Protein AF-A0A151EWX7-F1 (afdb_monomer)

Secondary structure (DSSP, 8-state):
--HHHHHHHHHHHHHHHHTSS--BGGGSTTS-S-HHHHTTSTTS-HHHHHHHHHHHHHTTSEEEEEEEEEEEEEEEETTEEEEEEEEEEEEEEEEE-HHHHHHHHHHHHHHHT-EEEEEETTEEEEEEHHHHHHHHHHHHT--HHHHHHHHHHHHHHH-S-EEHHHHHHHHHHH-

Foldseek 3Di:
DDPVLLLQLLLQVVCCVVVVDFDWPCCQPPNNPDPLRVLLCVVPDPVRVVVSVVVCVVVQQKDKDKDWDFDWDWDQDPNDTDTDGDDTDIIITMDGDPNNVVSNVVSVVVQQQDWAWADPDPDIDTDGNVVLLVCLCVVLVDDSVLSVVQSVSCCSNPVDHYYSVVSSVVSNVVD

pLDDT: mean 77.73, std 12.82, range [38.5, 95.31]

Solvent-accessible surface area (backbone atoms only — not comparable to full-atom values): 9803 Å² total; per-residue (Å²): 135,55,73,66,59,53,50,50,49,48,50,54,50,55,43,29,62,76,63,77,42,68,38,42,52,58,60,40,48,65,59,26,87,50,74,78,54,20,65,79,30,64,87,53,55,70,69,58,51,52,54,50,51,53,47,38,36,74,74,47,29,32,46,76,46,79,43,82,39,78,38,69,49,74,48,74,58,94,89,40,83,44,82,44,83,45,74,70,42,75,48,41,30,38,42,69,32,71,64,25,46,56,52,36,51,52,51,51,53,50,56,42,67,32,73,39,53,30,26,67,81,94,45,78,45,75,42,42,38,50,58,55,31,49,49,32,22,69,78,56,75,41,57,65,69,56,33,43,52,53,54,53,51,47,47,73,74,60,78,53,69,42,46,54,61,64,51,34,55,51,57,60,71,76,105

Sequence (175 aa):
MDKISERMLITIYGLGIKEEKRPSVDRIPPHCSSSGLKAIFSDIPKTTFYRKLNKLEKDKYILIKKKKRLSRYYEIINGQKIVIPSKYSQSREVKLTEKGKEIVSGLLISEFLTNIDVYFGKKRKRILFIDAVEYIRTHYQVEIHTALFHLWHHIWKRNLPIDLRDLGERITKER

Radius of gyration: 20.59 Å; Cα contacts (8 Å, |Δi|>4): 232; chains: 1; bounding box: 38×46×67 Å

Mean predicted aligned error: 11.95 Å

Nearest PDB structures (foldseek):
  1f38-assembly1_A  TM=4.756E-01  e=8.468E-01  Methanothermobacter thermautotrophicus
  6yc6-assembly1_C  TM=2.917E-01  e=3.657E-01  Corynebacterium glutamicum
  2yxd-assembly1_A  TM=4.343E-01  e=3.069E+00  Methanocaldococcus jannaschii DSM 2661
  4co0-assembly1_A  TM=2.657E-01  e=5.412E-01  Azospirillum brasilense
  3i4h-assembly1_X  TM=2.277E-01  e=1.753E+00  Pyrococcus furiosus

Structure (mmCIF, N/CA/C/O backbone):
data_AF-A0A151EWX7-F1
#
_entry.id   AF-A0A151EWX7-F1
#
loop_
_atom_site.group_PDB
_atom_site.id
_atom_site.type_symbol
_atom_site.label_atom_id
_atom_site.label_alt_id
_atom_site.label_comp_id
_atom_site.label_asym_id
_atom_site.label_entity_id
_atom_site.label_seq_id
_atom_site.pdbx_PDB_ins_code
_atom_site.Cartn_x
_atom_site.Cartn_y
_atom_site.Cartn_z
_atom_site.occupancy
_atom_site.B_iso_or_equiv
_atom_site.auth_seq_id
_atom_site.auth_comp_id
_atom_site.auth_asym_id
_atom_site.auth_atom_id
_atom_site.pdbx_PDB_model_num
ATOM 1 N N . MET A 1 1 ? -13.669 -9.179 -0.787 1.00 81.38 1 MET A N 1
ATOM 2 C CA . MET A 1 1 ? -13.434 -7.994 0.073 1.00 81.38 1 MET A CA 1
ATOM 3 C C . MET A 1 1 ? -13.552 -6.756 -0.808 1.00 81.38 1 MET A C 1
ATOM 5 O O . MET A 1 1 ? -13.360 -6.900 -2.004 1.00 81.38 1 MET A O 1
ATOM 9 N N . ASP A 1 2 ? -13.956 -5.586 -0.303 1.00 85.50 2 ASP A N 1
ATOM 10 C CA . ASP A 1 2 ? -14.017 -4.389 -1.162 1.00 85.50 2 ASP A CA 1
ATOM 11 C C . ASP A 1 2 ? -12.647 -3.711 -1.309 1.00 85.50 2 ASP A C 1
ATOM 13 O O . ASP A 1 2 ? -11.813 -3.794 -0.407 1.00 85.50 2 ASP A O 1
ATOM 17 N N . LYS A 1 3 ? -12.435 -2.999 -2.425 1.00 81.50 3 LYS A N 1
ATOM 18 C CA . LYS A 1 3 ? -11.145 -2.379 -2.777 1.00 81.50 3 LYS A CA 1
ATOM 19 C C . LYS A 1 3 ? -10.603 -1.413 -1.725 1.00 81.50 3 LYS A C 1
ATOM 21 O O . LYS A 1 3 ? -9.392 -1.332 -1.542 1.00 81.50 3 LYS A O 1
ATOM 26 N N . ILE A 1 4 ? -11.471 -0.712 -0.995 1.00 81.75 4 ILE A N 1
ATOM 27 C CA . ILE A 1 4 ? -11.034 0.178 0.088 1.00 81.75 4 ILE A CA 1
ATOM 28 C C . ILE A 1 4 ? -10.446 -0.648 1.233 1.00 81.75 4 ILE A C 1
ATOM 30 O O . ILE A 1 4 ? -9.357 -0.346 1.711 1.00 81.75 4 ILE A O 1
ATOM 34 N N . SER A 1 5 ? -11.124 -1.719 1.646 1.00 85.50 5 SER A N 1
ATOM 35 C CA . SER A 1 5 ? -10.621 -2.633 2.675 1.00 85.50 5 SER A CA 1
ATOM 36 C C . SER A 1 5 ? -9.299 -3.307 2.286 1.00 85.50 5 SER A C 1
ATOM 38 O O . SER A 1 5 ? -8.408 -3.388 3.129 1.00 85.50 5 SER A O 1
ATOM 40 N N . GLU A 1 6 ? -9.135 -3.721 1.026 1.00 85.62 6 GLU A N 1
ATOM 41 C CA . GLU A 1 6 ? -7.862 -4.256 0.506 1.00 85.62 6 GLU A CA 1
ATOM 42 C C . GLU A 1 6 ? -6.729 -3.236 0.667 1.00 85.62 6 GLU A C 1
ATOM 44 O O . GLU A 1 6 ? -5.693 -3.531 1.269 1.00 85.62 6 GLU A O 1
ATOM 49 N N . ARG A 1 7 ? -6.968 -1.993 0.230 1.00 77.81 7 ARG A N 1
ATOM 50 C CA . ARG A 1 7 ? -6.011 -0.889 0.383 1.00 77.81 7 ARG A CA 1
ATOM 51 C C . ARG A 1 7 ? -5.675 -0.616 1.845 1.00 77.81 7 ARG A C 1
ATOM 53 O O . ARG A 1 7 ? -4.514 -0.359 2.164 1.00 77.81 7 ARG A O 1
ATO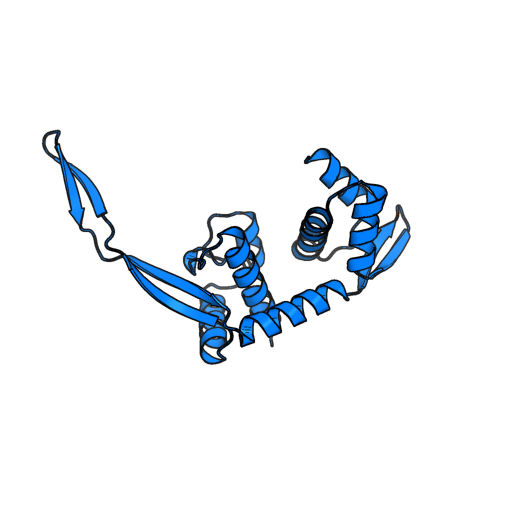M 60 N N . MET A 1 8 ? -6.662 -0.667 2.744 1.00 83.12 8 MET A N 1
ATOM 61 C CA . MET A 1 8 ? -6.437 -0.457 4.180 1.00 83.12 8 MET A CA 1
ATOM 62 C C . MET A 1 8 ? -5.491 -1.514 4.746 1.00 83.12 8 MET A C 1
ATOM 64 O O . MET A 1 8 ? -4.565 -1.164 5.473 1.00 83.12 8 MET A O 1
ATOM 68 N N . LEU A 1 9 ? -5.680 -2.787 4.390 1.00 85.19 9 LEU A N 1
ATOM 69 C CA . LEU A 1 9 ? -4.824 -3.874 4.864 1.00 85.19 9 LEU A CA 1
ATOM 70 C C . LEU A 1 9 ? -3.385 -3.749 4.342 1.00 85.19 9 LEU A C 1
ATOM 72 O O . LEU A 1 9 ? -2.451 -3.842 5.139 1.00 85.19 9 LEU A O 1
ATOM 76 N N . ILE A 1 10 ? -3.205 -3.450 3.050 1.00 80.88 10 ILE A N 1
ATOM 77 C CA . ILE A 1 10 ? -1.880 -3.197 2.452 1.00 80.88 10 ILE A CA 1
ATOM 78 C C . ILE A 1 10 ? -1.197 -1.999 3.129 1.00 80.88 10 ILE A C 1
ATOM 80 O O . ILE A 1 10 ? -0.013 -2.054 3.456 1.00 80.88 10 ILE A O 1
ATOM 84 N N . THR A 1 11 ? -1.943 -0.929 3.412 1.00 77.50 11 THR A N 1
ATOM 85 C CA . THR A 1 11 ? -1.397 0.262 4.083 1.00 77.50 11 THR A CA 1
ATOM 86 C C . THR A 1 11 ? -0.950 -0.049 5.511 1.00 77.50 11 THR A C 1
ATOM 88 O O . THR A 1 11 ? 0.136 0.355 5.920 1.00 77.50 11 THR A O 1
ATOM 91 N N . ILE A 1 12 ? -1.753 -0.798 6.274 1.00 78.94 12 ILE A N 1
ATOM 92 C CA . ILE A 1 12 ? -1.394 -1.226 7.634 1.00 78.94 12 ILE A CA 1
ATOM 93 C C . ILE A 1 12 ? -0.137 -2.104 7.609 1.00 78.94 12 ILE A C 1
ATOM 95 O O . ILE A 1 12 ? 0.731 -1.936 8.466 1.00 78.94 12 ILE A O 1
ATOM 99 N N . TYR A 1 13 ? -0.020 -3.002 6.627 1.00 82.69 13 TYR A N 1
ATOM 100 C CA . TYR A 1 13 ? 1.171 -3.826 6.424 1.00 82.69 13 TYR A CA 1
ATOM 101 C C . TYR A 1 13 ? 2.417 -2.976 6.158 1.00 82.69 13 TYR A C 1
ATOM 103 O O . TYR A 1 13 ? 3.399 -3.081 6.892 1.00 82.69 13 TYR A O 1
ATOM 111 N N . GLY A 1 14 ? 2.355 -2.082 5.164 1.00 73.25 14 GLY A N 1
ATOM 112 C CA . GLY A 1 14 ? 3.480 -1.221 4.791 1.00 73.25 14 GLY A CA 1
ATOM 113 C C . GLY A 1 14 ? 3.940 -0.312 5.934 1.00 73.25 14 GLY A C 1
ATOM 114 O O . GLY A 1 14 ? 5.141 -0.142 6.144 1.00 73.25 14 GLY A O 1
ATOM 115 N N . LEU A 1 15 ? 3.003 0.219 6.729 1.00 71.88 15 LEU A N 1
ATOM 116 C CA . LEU A 1 15 ? 3.337 1.003 7.923 1.00 71.88 15 LEU A CA 1
ATOM 117 C C . LEU A 1 15 ? 3.967 0.157 9.029 1.00 71.88 15 LEU A C 1
ATOM 119 O O . LEU A 1 15 ? 4.894 0.621 9.687 1.00 71.88 15 LEU A O 1
ATOM 123 N N . GLY A 1 16 ? 3.494 -1.077 9.218 1.00 70.00 16 GLY A N 1
ATOM 124 C CA . GLY A 1 16 ? 4.080 -2.012 10.176 1.00 70.00 16 GLY A CA 1
ATOM 125 C C . GLY A 1 16 ? 5.536 -2.357 9.859 1.00 70.00 16 GLY A C 1
ATOM 126 O O . GLY A 1 16 ? 6.342 -2.443 10.781 1.00 70.00 16 GLY A O 1
ATOM 127 N N . ILE A 1 17 ? 5.878 -2.497 8.572 1.00 65.38 17 ILE A N 1
ATOM 128 C CA . ILE A 1 17 ? 7.264 -2.707 8.122 1.00 65.38 17 ILE A CA 1
ATOM 129 C C . ILE A 1 17 ? 8.097 -1.448 8.368 1.00 65.38 17 ILE A C 1
ATOM 131 O O . ILE A 1 17 ? 9.123 -1.516 9.034 1.00 65.38 17 ILE A O 1
ATO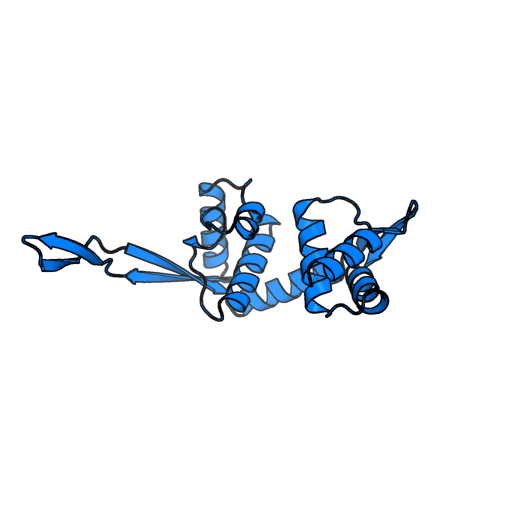M 135 N N . LYS A 1 18 ? 7.643 -0.290 7.872 1.00 63.22 18 LYS A N 1
ATOM 136 C CA . LYS A 1 18 ? 8.415 0.962 7.933 1.00 63.22 18 LYS A CA 1
ATOM 137 C C . LYS 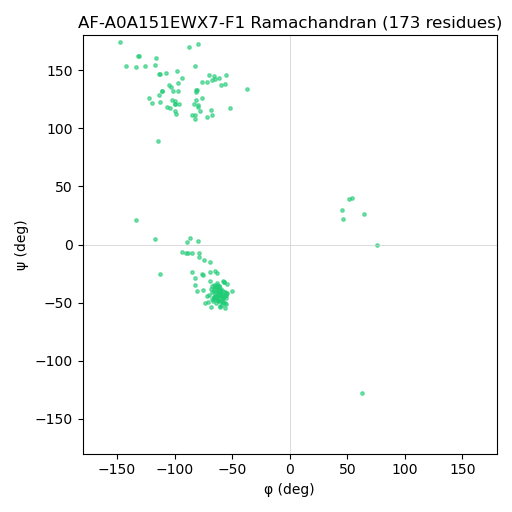A 1 18 ? 8.714 1.421 9.360 1.00 63.22 18 LYS A C 1
ATOM 139 O O . LYS A 1 18 ? 9.748 2.030 9.604 1.00 63.22 18 LYS A O 1
ATOM 144 N N . GLU A 1 19 ? 7.783 1.210 10.285 1.00 63.75 19 GLU A N 1
ATOM 145 C CA . GLU A 1 19 ? 7.942 1.661 11.668 1.00 63.75 19 GLU A CA 1
ATOM 146 C C . GLU A 1 19 ? 8.612 0.615 12.573 1.00 63.75 19 GLU A C 1
ATOM 148 O O . GLU A 1 19 ? 8.861 0.930 13.739 1.00 63.75 19 GLU A O 1
ATOM 153 N N . GLU A 1 20 ? 8.834 -0.618 12.085 1.00 60.25 20 GLU A N 1
ATOM 154 C CA . GLU A 1 20 ? 9.224 -1.805 12.876 1.00 60.25 20 GLU A CA 1
ATOM 155 C C . GLU A 1 20 ? 8.372 -1.988 14.155 1.00 60.25 20 GLU A C 1
ATOM 157 O O . GLU A 1 20 ? 8.771 -2.590 15.155 1.00 60.25 20 GLU A O 1
ATOM 162 N N . LYS A 1 21 ? 7.170 -1.400 14.162 1.00 64.19 21 LYS A N 1
ATOM 163 C CA . LYS A 1 21 ? 6.292 -1.216 15.324 1.00 64.19 21 LYS A CA 1
ATOM 164 C C . LYS A 1 21 ? 4.832 -1.272 14.886 1.00 64.19 21 LYS A C 1
ATOM 166 O O . LYS A 1 21 ? 4.502 -1.369 13.710 1.00 64.19 21 LYS A O 1
ATOM 171 N N . ARG A 1 22 ? 3.922 -1.232 15.867 1.00 59.53 22 ARG A N 1
ATOM 172 C CA . ARG A 1 22 ? 2.475 -1.173 15.616 1.00 59.53 22 ARG A CA 1
ATOM 173 C C . ARG A 1 22 ? 2.084 0.253 15.224 1.00 59.53 22 ARG A C 1
ATOM 175 O O . ARG A 1 22 ? 2.185 1.129 16.089 1.00 59.53 22 ARG A O 1
ATOM 182 N N . PRO A 1 23 ? 1.616 0.497 13.990 1.00 59.00 23 PRO A N 1
ATOM 183 C CA . PRO A 1 23 ? 1.235 1.837 13.586 1.00 59.00 23 PRO A CA 1
ATOM 184 C C . PRO A 1 23 ? 0.030 2.329 14.392 1.00 59.00 23 PRO A C 1
ATOM 186 O O . PRO A 1 23 ? -0.903 1.578 14.696 1.00 59.00 23 PRO A O 1
ATOM 189 N N . SER A 1 24 ? 0.038 3.617 14.738 1.00 65.06 24 SER A N 1
ATOM 190 C CA . SER A 1 24 ? -1.156 4.272 15.279 1.00 65.06 24 SER A CA 1
ATOM 191 C C . SER A 1 24 ? -2.232 4.360 14.192 1.00 65.06 24 SER A C 1
ATOM 193 O O . SER A 1 24 ? -1.928 4.674 13.044 1.00 65.06 24 SER A O 1
ATOM 195 N N . VAL A 1 25 ? -3.499 4.165 14.550 1.00 60.44 25 VAL A N 1
ATOM 196 C CA . VAL A 1 25 ? -4.662 4.406 13.683 1.00 60.44 25 VAL A CA 1
ATOM 197 C C . VAL A 1 25 ? -4.677 5.850 13.194 1.00 60.44 25 VAL A C 1
ATOM 199 O O . VAL A 1 25 ? -5.055 6.098 12.057 1.00 60.44 25 VAL A O 1
ATOM 202 N N . ASP A 1 26 ? -4.187 6.789 14.002 1.00 62.66 26 ASP A N 1
ATOM 203 C CA . ASP A 1 26 ? -4.076 8.200 13.617 1.00 62.66 26 ASP A CA 1
ATOM 204 C C . ASP A 1 26 ? -3.001 8.431 12.538 1.00 62.66 26 ASP A C 1
ATOM 206 O O . ASP A 1 26 ? -2.973 9.474 11.893 1.00 62.66 26 ASP A O 1
ATOM 210 N N . ARG A 1 27 ? -2.112 7.453 12.317 1.00 61.78 27 ARG A N 1
ATOM 211 C CA . ARG A 1 27 ? -1.135 7.444 11.217 1.00 61.78 27 ARG A CA 1
ATOM 212 C C . ARG A 1 27 ? -1.640 6.707 9.983 1.00 61.78 27 ARG A C 1
ATOM 214 O O . ARG A 1 27 ? -0.983 6.760 8.946 1.00 61.78 27 ARG A O 1
ATOM 221 N N . ILE A 1 28 ? -2.803 6.067 10.068 1.00 62.44 28 ILE A N 1
ATOM 222 C CA . ILE A 1 28 ? -3.500 5.580 8.887 1.00 62.44 28 ILE A CA 1
ATOM 223 C C . ILE A 1 28 ? -4.255 6.781 8.294 1.00 62.44 28 ILE A C 1
ATOM 225 O O . ILE A 1 28 ? -4.927 7.523 9.020 1.00 62.44 28 ILE A O 1
ATOM 229 N N . PRO A 1 29 ? -4.142 7.026 6.985 1.00 61.75 29 PRO A N 1
ATOM 230 C CA . PRO A 1 29 ? -4.921 8.066 6.324 1.00 61.75 29 PRO A CA 1
ATOM 231 C C . PRO A 1 29 ? -6.425 7.860 6.571 1.00 61.75 29 PRO A C 1
ATOM 233 O O . PRO A 1 29 ? -6.859 6.714 6.649 1.00 61.75 29 PRO A O 1
ATOM 236 N N . PRO A 1 30 ? -7.233 8.928 6.684 1.00 49.44 30 PRO A N 1
ATOM 237 C CA . PRO A 1 30 ? -6.918 10.313 6.317 1.00 49.44 30 PRO A CA 1
ATOM 238 C C . PRO A 1 30 ? -6.214 11.143 7.412 1.00 49.44 30 PRO A C 1
ATOM 240 O O . PRO A 1 30 ? -6.008 12.341 7.226 1.00 49.44 30 PRO A O 1
ATOM 243 N N . HIS A 1 31 ? -5.840 10.550 8.552 1.00 50.38 31 HIS A N 1
ATOM 244 C CA . HIS A 1 31 ? -5.334 11.287 9.722 1.00 50.38 31 HIS A CA 1
ATOM 245 C C . HIS A 1 31 ? -3.822 11.531 9.750 1.00 50.38 31 HIS A C 1
ATOM 247 O O . HIS A 1 31 ? -3.353 12.303 10.587 1.00 50.38 31 HIS A O 1
ATOM 253 N N . CYS A 1 32 ? -3.055 10.951 8.824 1.00 49.84 32 CYS A N 1
ATOM 254 C CA . CYS A 1 32 ? -1.616 11.163 8.817 1.00 49.84 32 CYS A CA 1
ATOM 255 C C . CYS A 1 32 ? -1.237 12.547 8.259 1.00 49.84 32 CYS A C 1
ATOM 257 O O . CYS A 1 32 ? -1.764 13.008 7.244 1.00 49.84 32 CYS A O 1
ATOM 259 N N . SER A 1 33 ? -0.244 13.180 8.881 1.00 43.06 33 SER A N 1
ATOM 260 C CA . SER A 1 33 ? 0.409 14.393 8.371 1.00 43.06 33 SER A CA 1
ATOM 261 C C . SER A 1 33 ? 1.359 14.118 7.196 1.00 43.06 33 SER A C 1
ATOM 263 O O . SER A 1 33 ? 1.759 15.045 6.500 1.00 43.06 33 SER A O 1
ATOM 265 N N . SER A 1 34 ? 1.701 12.848 6.951 1.00 46.56 34 SER A N 1
ATOM 266 C CA . SER A 1 34 ? 2.528 12.411 5.823 1.00 46.56 34 SER A CA 1
ATOM 267 C C . SER A 1 34 ? 1.779 12.596 4.496 1.00 46.56 34 SER A C 1
ATOM 269 O O . SER A 1 34 ? 0.759 11.952 4.246 1.00 46.56 34 SER A O 1
ATOM 271 N N . SER A 1 35 ? 2.299 13.468 3.628 1.00 44.34 35 SER A N 1
ATOM 272 C CA . SER A 1 35 ? 1.728 13.798 2.312 1.00 44.34 35 SER A CA 1
ATOM 273 C C . SER A 1 35 ? 1.570 12.581 1.390 1.00 44.34 35 SER A C 1
ATOM 275 O O . SER A 1 35 ? 0.629 12.529 0.600 1.00 44.34 35 SER A O 1
ATOM 277 N N . GLY A 1 36 ? 2.447 11.578 1.514 1.00 38.50 36 GLY A N 1
ATOM 278 C CA . GLY A 1 36 ? 2.414 10.355 0.704 1.00 38.50 36 GLY A CA 1
ATOM 279 C C . GLY A 1 36 ? 1.322 9.365 1.113 1.00 38.50 36 GLY A C 1
ATOM 280 O O . GLY A 1 36 ? 0.675 8.774 0.256 1.00 38.50 36 GLY A O 1
ATOM 281 N N . LEU A 1 37 ? 1.077 9.214 2.416 1.00 46.12 37 LEU A N 1
ATOM 282 C CA . LEU A 1 37 ? 0.052 8.303 2.930 1.00 46.12 37 LEU A CA 1
ATOM 283 C C . LEU A 1 37 ? -1.333 8.955 2.848 1.00 46.12 37 LEU A C 1
ATOM 285 O O . LEU A 1 37 ? -2.288 8.304 2.432 1.00 46.12 37 LEU A O 1
ATOM 289 N N . LYS A 1 38 ? -1.447 10.256 3.152 1.00 51.75 38 LYS A N 1
ATOM 290 C CA . LYS A 1 38 ? -2.717 11.000 3.119 1.00 51.75 38 LYS A CA 1
ATOM 291 C C . LYS A 1 38 ? -3.429 10.879 1.766 1.00 51.75 38 LYS A C 1
ATOM 293 O O . LYS A 1 38 ? -4.650 10.797 1.744 1.00 51.75 38 LYS A O 1
ATOM 298 N N . ALA A 1 39 ? -2.664 10.791 0.677 1.00 52.81 39 ALA A N 1
ATOM 299 C CA . ALA A 1 39 ? -3.166 10.644 -0.688 1.00 52.81 39 ALA A CA 1
ATOM 300 C C . ALA A 1 39 ? -3.906 9.318 -0.967 1.00 52.81 39 ALA A C 1
ATOM 302 O O . ALA A 1 39 ? -4.711 9.269 -1.887 1.00 52.81 39 ALA A O 1
ATOM 303 N N . ILE A 1 40 ? -3.661 8.248 -0.199 1.00 56.75 40 ILE A N 1
ATOM 304 C CA . ILE A 1 40 ? -4.226 6.911 -0.484 1.00 56.75 40 ILE A CA 1
ATOM 305 C C . ILE A 1 40 ? -5.719 6.827 -0.109 1.00 56.75 40 ILE A C 1
ATOM 307 O O . ILE A 1 40 ? -6.458 6.033 -0.688 1.00 56.75 40 ILE A O 1
ATOM 311 N N . PHE A 1 41 ? -6.161 7.644 0.854 1.00 62.88 41 PHE A N 1
ATOM 312 C CA . PHE A 1 41 ? -7.553 7.681 1.328 1.00 62.88 41 PHE A CA 1
ATOM 313 C C . PHE A 1 41 ? -8.087 9.116 1.454 1.00 62.88 41 PHE A C 1
ATOM 315 O O . PHE A 1 41 ? -9.011 9.362 2.231 1.00 62.88 41 PHE A O 1
ATOM 322 N N . SER A 1 42 ? -7.487 10.089 0.759 1.00 63.03 42 SER A N 1
ATOM 323 C CA . SER A 1 42 ? -7.910 11.499 0.834 1.00 63.03 42 SER A CA 1
ATOM 324 C C . SER A 1 42 ? -9.331 11.723 0.318 1.00 63.03 42 SER A C 1
ATOM 326 O O . SER A 1 42 ? -9.987 12.679 0.717 1.00 63.03 42 SER A O 1
ATOM 328 N N . ASP A 1 43 ? -9.797 10.832 -0.548 1.00 68.69 43 ASP A N 1
ATOM 329 C CA . ASP A 1 43 ? -11.128 10.768 -1.147 1.00 68.69 43 ASP A CA 1
ATOM 330 C C . ASP A 1 43 ? -12.158 10.034 -0.270 1.00 68.69 43 ASP A C 1
ATOM 332 O O . ASP A 1 43 ? -13.351 10.036 -0.576 1.00 68.69 43 ASP A O 1
ATOM 336 N N . ILE A 1 44 ? -11.735 9.413 0.836 1.00 71.44 44 ILE A N 1
ATOM 337 C CA . ILE A 1 44 ? -12.606 8.571 1.658 1.00 71.44 44 ILE A CA 1
ATOM 338 C C . ILE A 1 44 ? -13.095 9.352 2.882 1.00 71.44 44 ILE A C 1
ATOM 340 O O . ILE A 1 44 ? -12.293 9.753 3.731 1.00 71.44 44 ILE A O 1
ATOM 344 N N . PRO A 1 45 ? -14.423 9.510 3.055 1.00 81.00 45 PRO A N 1
ATOM 345 C CA . PRO A 1 45 ? -14.975 10.153 4.238 1.00 81.00 45 PRO A CA 1
ATOM 346 C C . PRO A 1 45 ? -14.512 9.465 5.526 1.00 81.00 45 PRO A C 1
ATOM 348 O O . PRO A 1 45 ? -14.539 8.236 5.638 1.00 81.00 45 PRO A O 1
ATOM 351 N N . LYS A 1 46 ? -14.163 10.263 6.541 1.00 75.81 46 LYS A N 1
ATOM 352 C CA . LYS A 1 46 ? -13.702 9.789 7.861 1.00 75.81 46 LYS A CA 1
ATOM 353 C C . LYS A 1 46 ? -14.639 8.738 8.474 1.00 75.81 46 LYS A C 1
ATOM 355 O O . LYS A 1 46 ? -14.187 7.744 9.038 1.00 75.81 46 LYS A O 1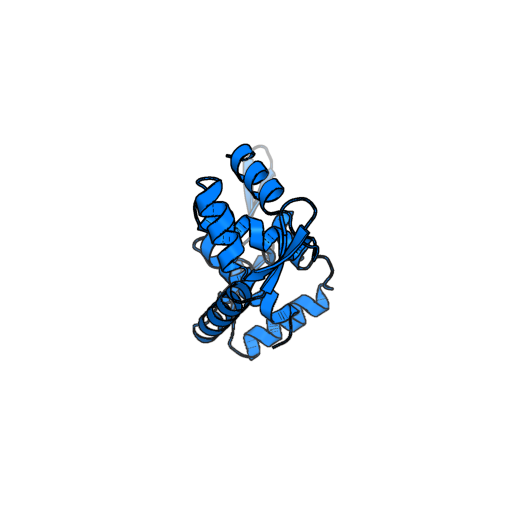
ATOM 360 N N . THR A 1 47 ? -15.948 8.930 8.336 1.00 80.69 47 THR A N 1
ATOM 361 C CA . THR A 1 47 ? -16.977 7.989 8.807 1.00 80.69 47 THR A CA 1
ATOM 362 C C . THR A 1 47 ? -16.885 6.637 8.097 1.00 80.69 47 THR A C 1
ATOM 364 O O . THR A 1 47 ? -16.894 5.591 8.749 1.00 80.69 47 THR A O 1
ATOM 367 N N . THR A 1 48 ? -16.724 6.645 6.772 1.00 83.75 48 THR A N 1
ATOM 368 C CA . THR A 1 48 ? -16.516 5.440 5.961 1.00 83.75 48 THR A CA 1
ATOM 369 C C . THR A 1 48 ? -15.231 4.728 6.357 1.00 83.75 48 THR A C 1
ATOM 371 O O . THR A 1 48 ? -15.265 3.512 6.545 1.00 83.75 48 THR A O 1
ATOM 374 N N . PHE A 1 49 ? -14.138 5.465 6.563 1.00 83.62 49 PHE A N 1
ATOM 375 C CA . PHE A 1 49 ? -12.862 4.905 7.004 1.00 83.62 49 PHE A CA 1
ATOM 376 C C . PHE A 1 49 ? -12.997 4.125 8.321 1.00 83.62 49 PHE A C 1
ATOM 378 O O . PHE A 1 49 ? -12.691 2.933 8.363 1.00 83.62 49 PHE A O 1
ATOM 385 N N . TYR A 1 50 ? -13.532 4.738 9.386 1.00 82.75 50 TYR A N 1
ATOM 386 C CA . TYR A 1 50 ? -13.688 4.040 10.671 1.00 82.75 50 TYR A CA 1
ATOM 387 C C . TYR A 1 50 ? -14.683 2.884 10.603 1.00 82.75 50 TYR A C 1
ATOM 389 O O . TYR A 1 50 ? -14.465 1.853 11.236 1.00 82.75 50 TYR A O 1
ATOM 397 N N . ARG A 1 51 ? -15.752 3.012 9.809 1.00 88.06 51 ARG A N 1
ATOM 398 C CA . ARG A 1 51 ? -16.693 1.910 9.578 1.00 88.06 51 ARG A CA 1
ATOM 399 C C . ARG A 1 51 ? -15.990 0.708 8.943 1.00 88.06 51 ARG A C 1
ATOM 401 O O . ARG A 1 51 ? -16.210 -0.420 9.379 1.00 88.06 51 ARG A O 1
ATOM 408 N N . LYS A 1 52 ? -15.131 0.937 7.944 1.00 89.81 52 LYS A N 1
ATOM 409 C CA . LYS A 1 52 ? -14.328 -0.115 7.303 1.00 89.81 52 LYS A CA 1
ATOM 410 C C . LYS A 1 52 ? -13.286 -0.692 8.258 1.00 89.81 52 LYS A C 1
ATOM 412 O O . LYS A 1 52 ? -13.149 -1.909 8.319 1.00 89.81 52 LYS A O 1
ATOM 417 N N . LEU A 1 53 ? -12.625 0.149 9.052 1.00 86.12 53 LEU A N 1
ATOM 418 C CA . LEU A 1 53 ? -11.649 -0.282 10.052 1.00 86.12 53 LEU A CA 1
ATOM 419 C C . LEU A 1 53 ? -12.288 -1.210 11.099 1.00 86.12 53 LEU A C 1
ATOM 421 O O . LEU A 1 53 ? -11.790 -2.305 11.338 1.00 86.12 53 LEU A O 1
ATOM 425 N N . ASN A 1 54 ? -13.440 -0.822 11.652 1.00 88.44 54 ASN A N 1
ATOM 426 C CA . ASN A 1 54 ? -14.184 -1.643 12.611 1.00 88.44 54 ASN A CA 1
ATOM 427 C C . ASN A 1 54 ? -14.659 -2.962 11.986 1.00 88.44 54 ASN A C 1
ATOM 429 O O . ASN A 1 54 ? -14.667 -3.995 12.651 1.00 88.44 54 ASN A O 1
ATOM 433 N N . LYS A 1 55 ? -15.048 -2.946 10.702 1.00 93.00 55 LYS A N 1
ATOM 434 C CA . LYS A 1 55 ? -15.409 -4.169 9.978 1.00 93.00 55 LYS A CA 1
ATOM 435 C C . LYS A 1 55 ? -14.209 -5.111 9.841 1.00 93.00 55 LYS A C 1
ATOM 437 O O . LYS A 1 55 ? -14.341 -6.286 10.148 1.00 93.00 55 LYS A O 1
ATOM 442 N N . LEU A 1 56 ? -13.036 -4.600 9.459 1.00 92.00 56 LEU A N 1
ATOM 443 C CA . LEU A 1 56 ? -11.808 -5.400 9.359 1.00 92.00 56 LEU A CA 1
ATOM 444 C C . LEU A 1 56 ? -11.385 -6.006 10.708 1.00 92.00 56 LEU A C 1
ATOM 446 O O . LEU A 1 56 ? -10.880 -7.129 10.741 1.00 92.00 56 LEU A O 1
ATOM 450 N N . GLU A 1 57 ? -11.599 -5.284 11.811 1.00 92.12 57 GLU A N 1
ATOM 451 C CA . GLU A 1 57 ? -11.393 -5.810 13.165 1.00 92.12 57 GLU A CA 1
ATOM 452 C C . GLU A 1 57 ? -12.402 -6.918 13.498 1.00 92.12 57 GLU A C 1
ATOM 454 O O . GLU A 1 57 ? -12.002 -8.009 13.906 1.00 92.12 57 GLU A O 1
ATOM 459 N N . LYS A 1 58 ? -13.700 -6.685 13.254 1.00 95.12 58 LYS A N 1
ATOM 460 C CA . LYS A 1 58 ? -14.765 -7.681 13.468 1.00 95.12 58 LYS A CA 1
ATOM 461 C C . LYS A 1 58 ? -14.529 -8.961 12.659 1.00 95.12 58 LYS A C 1
ATOM 463 O O . LYS A 1 58 ? -14.717 -10.059 13.177 1.00 95.12 58 LYS A O 1
ATOM 468 N N . ASP A 1 59 ? -14.056 -8.820 11.424 1.00 94.62 59 ASP A N 1
ATOM 469 C CA . ASP A 1 59 ? -13.763 -9.928 10.508 1.00 94.62 59 ASP A CA 1
ATOM 470 C C . ASP A 1 59 ? -12.404 -10.615 10.799 1.00 94.62 59 ASP A C 1
ATOM 472 O O . ASP A 1 59 ? -12.006 -11.560 10.101 1.00 94.62 59 ASP A O 1
ATOM 476 N N . LYS A 1 60 ? -11.711 -10.177 11.864 1.00 95.31 60 LYS A N 1
ATOM 477 C CA . LYS A 1 60 ? -10.436 -10.699 12.381 1.00 95.31 60 LYS A CA 1
ATOM 478 C C . LYS A 1 60 ? -9.239 -10.531 11.439 1.00 95.31 60 LYS A C 1
ATOM 480 O O . LYS A 1 60 ? -8.285 -11.300 11.542 1.00 95.31 60 LYS A O 1
ATOM 485 N N . TYR A 1 61 ? -9.245 -9.547 10.540 1.00 91.94 61 TYR A N 1
ATOM 486 C CA . TYR A 1 61 ? -8.069 -9.223 9.714 1.00 91.94 61 TYR A CA 1
ATOM 487 C C . TYR A 1 61 ? -7.069 -8.326 10.453 1.00 91.94 61 TYR A C 1
ATOM 489 O O . TYR A 1 61 ? -5.865 -8.391 10.214 1.00 91.94 61 TYR A O 1
ATOM 497 N N . ILE A 1 62 ? -7.555 -7.496 11.377 1.00 89.81 62 ILE A N 1
ATOM 498 C CA . ILE A 1 62 ? -6.725 -6.613 12.201 1.00 89.81 62 ILE A CA 1
ATOM 499 C C . ILE A 1 62 ? -7.097 -6.725 13.678 1.00 89.81 62 ILE A C 1
ATOM 501 O O . ILE A 1 62 ? -8.176 -7.189 14.032 1.00 89.81 62 ILE A O 1
ATOM 505 N N . LEU A 1 63 ? -6.191 -6.270 14.537 1.00 88.81 63 LEU A N 1
ATOM 506 C CA . LEU A 1 63 ? -6.400 -6.086 15.969 1.00 88.81 63 LEU A CA 1
ATOM 507 C C . LEU A 1 63 ? -6.137 -4.624 16.321 1.00 88.81 63 LEU A C 1
ATOM 509 O O . LEU A 1 63 ? -5.038 -4.130 16.045 1.00 88.81 63 LEU A O 1
ATOM 513 N N . ILE A 1 64 ? -7.097 -3.958 16.968 1.00 86.06 64 ILE A N 1
ATOM 514 C CA . ILE A 1 64 ? -6.935 -2.585 17.452 1.00 86.06 64 ILE A CA 1
ATOM 515 C C . ILE A 1 64 ? -6.713 -2.611 18.967 1.00 86.06 64 ILE A C 1
ATOM 517 O O . ILE A 1 64 ? -7.567 -3.020 19.750 1.00 86.06 64 ILE A O 1
ATOM 521 N N . LYS A 1 65 ? -5.549 -2.138 19.417 1.00 82.69 65 LYS A N 1
ATOM 522 C CA . LYS A 1 65 ? -5.257 -1.945 20.842 1.00 82.69 65 LYS A CA 1
ATOM 523 C C . LYS A 1 65 ? -5.430 -0.484 21.219 1.00 82.69 65 LYS A C 1
ATOM 525 O O . LYS A 1 65 ? -4.766 0.391 20.672 1.00 82.69 65 LYS A O 1
ATOM 530 N N . LYS A 1 66 ? -6.280 -0.214 22.207 1.00 80.94 66 LYS A N 1
ATOM 531 C CA . LYS A 1 66 ? -6.393 1.114 22.819 1.00 80.94 66 LYS A CA 1
ATOM 532 C C . LYS A 1 66 ? -5.254 1.288 23.823 1.00 80.94 66 LYS A C 1
ATOM 534 O O . LYS A 1 66 ? -5.185 0.545 24.800 1.00 80.94 66 LYS A O 1
ATOM 539 N N . LYS A 1 67 ? -4.375 2.264 23.605 1.00 71.75 67 LYS A N 1
ATOM 540 C CA . LYS A 1 67 ? -3.393 2.705 24.598 1.00 71.75 67 LYS A CA 1
ATOM 541 C C . LYS A 1 67 ? -3.878 4.000 25.235 1.00 71.75 67 LYS A C 1
ATOM 543 O O . LYS A 1 67 ? -4.141 4.988 24.555 1.00 71.75 67 LYS A O 1
ATOM 548 N N . LYS A 1 68 ? -3.986 3.992 26.563 1.00 72.19 68 LYS A N 1
ATOM 549 C CA . LYS A 1 68 ? -4.139 5.221 27.344 1.00 72.19 68 LYS A CA 1
ATOM 550 C C . LYS A 1 68 ? -2.744 5.793 27.558 1.00 72.19 68 LYS A C 1
ATOM 552 O O . LYS A 1 68 ? -1.894 5.116 28.134 1.00 72.19 68 LYS A O 1
ATOM 557 N N . ARG A 1 69 ? -2.501 7.015 27.094 1.00 63.38 69 ARG A N 1
ATOM 558 C CA . ARG A 1 69 ? -1.281 7.758 27.397 1.00 63.38 69 ARG A CA 1
ATOM 559 C C . ARG A 1 69 ? -1.661 8.968 28.239 1.00 63.38 69 ARG A C 1
ATOM 561 O O . ARG A 1 69 ? -2.563 9.725 27.891 1.00 63.38 69 ARG A O 1
ATOM 568 N N . LEU A 1 70 ? -0.981 9.140 29.366 1.00 64.12 70 LEU A N 1
ATOM 569 C CA . LEU A 1 70 ? -1.070 10.385 30.114 1.00 64.12 70 LEU A CA 1
ATOM 570 C C . LEU A 1 70 ? -0.319 11.445 29.298 1.00 64.12 70 LEU A C 1
ATOM 572 O O . LEU A 1 70 ? 0.903 11.360 29.152 1.00 64.12 70 LEU A O 1
ATOM 576 N N . SER A 1 71 ? -1.043 12.392 28.707 1.00 55.3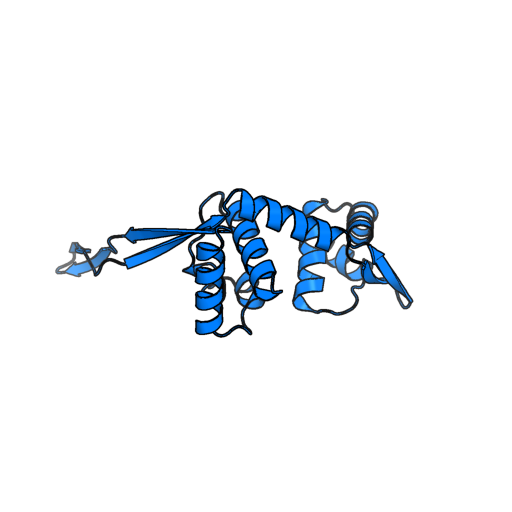1 71 SER A N 1
ATOM 577 C CA . SER A 1 71 ? -0.412 13.538 28.058 1.00 55.31 71 SER A CA 1
ATOM 578 C C . SER A 1 71 ? 0.059 14.498 29.145 1.00 55.31 71 SER A C 1
ATOM 580 O O . SER A 1 71 ? -0.719 14.891 30.012 1.00 55.31 71 SER A O 1
ATOM 582 N N . ARG A 1 72 ? 1.336 14.870 29.114 1.00 67.50 72 ARG A N 1
ATOM 583 C CA . ARG A 1 72 ? 1.914 15.882 30.003 1.00 67.50 72 ARG A CA 1
ATOM 584 C C . ARG A 1 72 ? 2.248 17.099 29.158 1.00 67.50 72 ARG A C 1
ATOM 586 O O . ARG A 1 72 ? 2.856 16.937 28.101 1.00 67.50 72 ARG A O 1
ATOM 593 N N . TYR A 1 73 ? 1.854 18.277 29.613 1.00 78.31 73 TYR A N 1
ATOM 594 C CA . TYR A 1 73 ? 2.374 19.531 29.083 1.00 78.31 73 TYR A CA 1
ATOM 595 C C . TYR A 1 73 ? 3.137 20.245 30.192 1.00 78.31 73 TYR A C 1
ATOM 597 O O . TYR A 1 73 ? 3.016 19.898 31.370 1.00 78.31 73 TYR A O 1
ATOM 605 N N . TYR A 1 74 ? 3.990 21.176 29.790 1.00 83.88 74 TYR A N 1
ATOM 606 C CA . TYR A 1 74 ? 4.769 21.968 30.720 1.00 83.88 74 TYR A CA 1
ATOM 607 C C . TYR A 1 74 ? 4.268 23.400 30.671 1.00 83.88 74 TYR A C 1
ATOM 609 O O . TYR A 1 74 ? 4.132 23.956 29.582 1.00 83.88 74 TYR A O 1
ATOM 617 N N . GLU A 1 75 ? 4.041 23.983 31.837 1.00 79.50 75 GLU A N 1
ATOM 618 C CA . GLU A 1 75 ? 3.865 25.423 32.000 1.00 79.50 75 GLU A CA 1
ATOM 619 C C . GLU A 1 75 ? 5.049 25.980 32.785 1.00 79.50 75 GLU A C 1
ATOM 621 O O . GLU A 1 75 ? 5.634 25.291 33.625 1.00 79.50 75 GLU A O 1
ATOM 626 N N . ILE A 1 76 ? 5.438 27.216 32.478 1.00 81.19 76 ILE A N 1
ATOM 627 C CA . ILE A 1 76 ? 6.442 27.944 33.250 1.00 81.19 76 ILE A CA 1
ATOM 628 C C . ILE A 1 76 ? 5.681 28.870 34.193 1.00 81.19 76 ILE A C 1
ATOM 630 O O . ILE A 1 76 ? 5.034 29.809 33.738 1.00 81.19 76 ILE A O 1
ATOM 634 N N . ILE A 1 77 ? 5.759 28.606 35.496 1.00 85.56 77 ILE A N 1
ATOM 635 C CA . ILE A 1 77 ? 5.141 29.427 36.542 1.00 85.56 77 ILE A CA 1
ATOM 636 C C . ILE A 1 77 ? 6.280 29.927 37.432 1.00 85.56 77 ILE A C 1
ATOM 638 O O . ILE A 1 77 ? 7.065 29.129 37.939 1.00 85.56 77 ILE A O 1
ATOM 642 N N . ASN A 1 78 ? 6.421 31.248 37.571 1.00 87.81 78 ASN A N 1
ATOM 643 C CA . ASN A 1 78 ? 7.500 31.895 38.335 1.00 87.81 78 ASN A CA 1
ATOM 644 C C . ASN A 1 78 ? 8.922 31.455 37.920 1.00 87.81 78 ASN A C 1
ATOM 646 O O . ASN A 1 78 ? 9.787 31.226 38.761 1.00 87.81 78 ASN A O 1
ATOM 650 N N . GLY A 1 79 ? 9.162 31.284 36.615 1.00 86.62 79 GLY A N 1
ATOM 651 C CA . GLY A 1 79 ? 10.468 30.868 36.083 1.00 86.62 79 GLY A CA 1
ATOM 652 C C . GLY A 1 79 ? 10.803 29.381 36.270 1.00 86.62 79 GLY A C 1
ATOM 653 O O . GLY A 1 79 ? 11.848 28.936 35.802 1.00 86.62 79 GLY A O 1
ATOM 654 N N . GLN A 1 80 ? 9.921 28.589 36.890 1.00 82.31 80 GLN A N 1
ATOM 655 C CA . GLN A 1 80 ? 10.091 27.145 37.055 1.00 82.31 80 GLN A CA 1
ATOM 656 C C . GLN A 1 80 ? 9.183 26.364 36.101 1.00 82.31 80 GLN A C 1
ATOM 658 O O . GLN A 1 80 ? 8.009 26.683 35.920 1.00 82.31 80 GLN A O 1
ATOM 663 N N . LYS A 1 81 ? 9.733 25.310 35.490 1.00 86.62 81 LYS A N 1
ATOM 664 C CA . LYS A 1 81 ? 9.012 24.423 34.568 1.00 86.62 81 LYS A CA 1
ATOM 665 C C . LYS A 1 81 ? 8.212 23.381 35.358 1.00 86.62 81 LYS A C 1
ATOM 667 O O . LYS A 1 81 ? 8.794 22.441 35.895 1.00 86.62 81 LYS A O 1
ATOM 672 N N . ILE A 1 82 ? 6.887 23.503 35.381 1.00 82.06 82 ILE A N 1
ATOM 673 C CA . ILE A 1 82 ? 5.970 22.596 36.084 1.00 82.06 82 ILE A CA 1
ATOM 674 C C . ILE A 1 82 ? 5.332 21.623 35.086 1.00 82.06 82 ILE A C 1
ATOM 676 O O . ILE A 1 82 ? 4.850 22.017 34.026 1.00 82.06 82 ILE A O 1
ATOM 680 N N . VAL A 1 83 ? 5.340 20.328 35.417 1.00 80.25 83 VAL A N 1
ATOM 681 C CA . VAL A 1 83 ? 4.674 19.276 34.633 1.00 80.25 83 VAL A CA 1
ATOM 682 C C . VAL A 1 83 ? 3.210 19.214 35.054 1.00 80.25 83 VAL A C 1
ATOM 684 O O . VAL A 1 83 ? 2.915 18.747 36.153 1.00 80.25 83 VAL A O 1
ATOM 687 N N . ILE A 1 84 ? 2.288 19.597 34.175 1.00 75.06 84 ILE A N 1
ATOM 688 C CA . ILE A 1 84 ? 0.855 19.451 34.439 1.00 75.06 84 ILE A CA 1
ATOM 689 C C . ILE A 1 84 ? 0.351 18.190 33.720 1.00 75.06 84 ILE A C 1
ATOM 691 O O . ILE A 1 84 ? 0.484 18.064 32.493 1.00 75.06 84 ILE A O 1
ATOM 695 N N . PRO A 1 85 ? -0.208 17.206 34.450 1.00 61.56 85 PRO A N 1
ATOM 696 C CA . PRO A 1 85 ? -0.892 16.089 33.819 1.00 61.56 85 PRO A CA 1
ATOM 697 C C . PRO A 1 85 ? -2.175 16.602 33.149 1.00 61.56 85 PRO A C 1
ATOM 699 O O . PRO A 1 85 ? -3.119 17.011 33.817 1.00 61.56 85 PRO A O 1
ATOM 702 N N . SER A 1 86 ? -2.219 16.583 31.816 1.00 64.19 86 SER A N 1
ATOM 703 C CA . SER A 1 86 ? -3.444 16.875 31.057 1.00 64.19 86 SER A CA 1
ATOM 704 C C . SER A 1 86 ? -4.298 15.623 30.853 1.00 64.19 86 SER A C 1
ATOM 706 O O . SER A 1 86 ? -3.855 14.498 31.109 1.00 64.19 86 SER A O 1
ATOM 708 N N . LYS A 1 87 ? -5.527 15.833 30.352 1.00 58.38 87 LYS A N 1
ATOM 709 C CA . LYS A 1 87 ? -6.482 14.788 29.947 1.00 58.38 87 LYS A CA 1
ATOM 710 C C . LYS A 1 87 ? -5.771 13.601 29.282 1.00 58.38 87 LYS A C 1
ATOM 712 O O . LYS A 1 87 ? -4.941 13.775 28.390 1.00 58.38 87 LYS A O 1
ATOM 717 N N . TYR A 1 88 ? -6.143 12.387 29.696 1.00 57.66 88 TYR A N 1
ATOM 718 C CA . TYR A 1 88 ? -5.682 11.150 29.067 1.00 57.66 88 TYR A CA 1
ATOM 719 C C . TYR A 1 88 ? -5.922 11.214 27.556 1.00 57.66 88 TYR A C 1
ATOM 721 O O . TYR A 1 88 ? -7.071 11.267 27.111 1.00 57.66 88 TYR A O 1
ATOM 729 N N . SER A 1 89 ? -4.851 11.171 26.764 1.00 59.22 89 SER A N 1
ATOM 730 C CA . SER A 1 89 ? -4.978 10.947 25.330 1.00 59.22 89 SER A CA 1
ATOM 731 C C . SER A 1 89 ? -5.143 9.448 25.091 1.00 59.22 89 SER A C 1
ATOM 733 O O . SER A 1 89 ? -4.451 8.608 25.675 1.00 59.22 89 SER A O 1
ATOM 735 N N . GLN A 1 90 ? -6.121 9.090 24.266 1.00 64.50 90 GLN A N 1
ATOM 736 C CA . GLN A 1 90 ? -6.301 7.715 23.817 1.00 64.50 90 GLN A CA 1
ATOM 737 C C . GLN A 1 90 ? -5.698 7.597 22.426 1.00 64.50 90 GLN A C 1
ATOM 739 O O . GLN A 1 90 ? -6.210 8.206 21.491 1.00 64.50 90 GLN A O 1
ATOM 744 N N . SER A 1 91 ? -4.643 6.800 22.286 1.00 69.31 91 SER A N 1
ATOM 745 C CA . SER A 1 91 ? -4.180 6.357 20.975 1.00 69.31 91 SER A CA 1
ATOM 746 C C . SER A 1 91 ? -4.724 4.962 20.687 1.00 69.31 91 SER A C 1
ATOM 748 O O . SER A 1 91 ? -4.969 4.152 21.589 1.00 69.31 91 SER A O 1
ATOM 750 N N . ARG A 1 92 ? -4.950 4.668 19.411 1.00 73.38 92 ARG A N 1
ATOM 751 C CA . ARG A 1 92 ? -5.307 3.325 18.951 1.00 73.38 92 ARG A CA 1
ATOM 752 C C . ARG A 1 92 ? -4.144 2.815 18.124 1.00 73.38 92 ARG A C 1
ATOM 754 O O . ARG A 1 92 ? -3.770 3.466 17.166 1.00 73.38 92 ARG A O 1
ATOM 761 N N . GLU A 1 93 ? -3.563 1.685 18.485 1.00 80.25 93 GLU A N 1
ATOM 762 C CA . GLU A 1 93 ? -2.566 0.992 17.668 1.00 80.25 93 GLU A CA 1
ATOM 763 C C . GLU A 1 93 ? -3.261 -0.109 16.878 1.00 80.25 93 GLU A C 1
ATOM 765 O O . GLU A 1 93 ? -4.099 -0.819 17.434 1.00 80.25 93 GLU A O 1
ATOM 770 N N . VAL A 1 94 ? -2.900 -0.286 15.612 1.00 81.62 94 VAL A N 1
ATOM 771 C CA . VAL A 1 94 ? -3.414 -1.374 14.778 1.00 81.62 94 VAL A CA 1
ATOM 772 C C . VAL A 1 94 ? -2.292 -2.345 14.424 1.00 81.62 94 VAL A C 1
ATOM 774 O O . VAL A 1 94 ? -1.138 -1.954 14.260 1.00 81.62 94 VAL A O 1
ATOM 777 N N . LYS A 1 95 ? -2.619 -3.630 14.302 1.00 83.44 95 LYS A N 1
ATOM 778 C CA . LYS A 1 95 ? -1.745 -4.633 13.683 1.00 83.44 95 LYS A CA 1
ATOM 779 C C . LYS A 1 95 ? -2.566 -5.627 12.872 1.00 83.44 95 LYS A C 1
ATOM 781 O O . LYS A 1 95 ? -3.724 -5.870 13.209 1.00 83.44 95 LYS A O 1
ATOM 786 N N . LEU A 1 96 ? -1.957 -6.235 11.860 1.00 85.44 96 LEU A N 1
ATOM 787 C CA . LEU A 1 96 ? -2.552 -7.379 11.169 1.00 85.44 96 LEU A CA 1
ATOM 788 C C . LEU A 1 96 ? -2.551 -8.610 12.081 1.00 85.44 96 LEU A C 1
ATOM 790 O O . LEU A 1 96 ? -1.643 -8.799 12.899 1.00 85.44 96 LEU A O 1
ATOM 794 N N . THR A 1 97 ? -3.585 -9.432 11.949 1.00 91.69 97 THR A N 1
ATOM 795 C CA . THR A 1 97 ? -3.583 -10.822 12.428 1.00 91.69 97 THR A CA 1
ATOM 796 C C . THR A 1 97 ? -2.848 -11.715 11.426 1.00 91.69 97 THR A C 1
ATOM 798 O O . THR A 1 97 ? -2.536 -11.258 10.330 1.00 91.69 97 THR A O 1
ATOM 801 N N . GLU A 1 98 ? -2.605 -12.989 11.751 1.00 88.50 98 GLU A N 1
ATOM 802 C CA . GLU A 1 98 ? -2.063 -13.942 10.762 1.00 88.50 98 GLU A CA 1
ATOM 803 C C . GLU A 1 98 ? -2.980 -14.053 9.535 1.00 88.50 98 GLU A C 1
ATOM 805 O O . GLU A 1 98 ? -2.529 -13.843 8.415 1.00 88.50 98 GLU A O 1
ATOM 810 N N . LYS A 1 99 ? -4.298 -14.172 9.752 1.00 92.06 99 LYS A N 1
ATOM 811 C CA . LYS A 1 99 ? -5.309 -14.103 8.683 1.00 92.06 99 LYS A CA 1
ATOM 812 C C . LYS A 1 99 ? -5.202 -12.816 7.851 1.00 92.06 99 LYS A C 1
ATOM 814 O O . LYS A 1 99 ? -5.354 -12.833 6.635 1.00 92.06 99 LYS A O 1
ATOM 819 N N . GLY A 1 100 ? -4.972 -11.674 8.500 1.00 90.12 100 GLY A N 1
ATOM 820 C CA . GLY A 1 100 ? -4.759 -10.400 7.816 1.00 90.12 100 GLY A CA 1
ATOM 821 C C . GLY A 1 100 ? -3.498 -10.394 6.958 1.00 90.12 100 GLY A C 1
ATOM 822 O O . GLY A 1 100 ? -3.534 -9.881 5.844 1.00 90.12 100 GLY A O 1
ATOM 823 N N . LYS A 1 101 ? -2.401 -10.976 7.454 1.00 86.25 101 LYS A N 1
ATOM 824 C CA . LYS A 1 101 ? -1.142 -11.098 6.710 1.00 86.25 101 LYS A CA 1
ATOM 825 C C . LYS A 1 101 ? -1.294 -12.009 5.500 1.00 86.25 101 LYS A C 1
ATOM 827 O O . LYS A 1 101 ? -0.900 -11.590 4.425 1.00 86.25 101 LYS A O 1
ATOM 832 N N . GLU A 1 102 ? -1.907 -13.182 5.647 1.00 86.38 102 GLU A N 1
ATOM 833 C CA . GLU A 1 102 ? -2.155 -14.114 4.533 1.00 86.38 102 GLU A CA 1
ATOM 834 C C . GLU A 1 102 ? -2.922 -13.434 3.396 1.00 86.38 102 GLU A C 1
ATOM 836 O O . GLU A 1 102 ? -2.534 -13.500 2.231 1.00 86.38 102 GLU A O 1
ATOM 841 N N . ILE A 1 103 ? -3.979 -12.702 3.749 1.00 89.12 103 ILE A N 1
ATOM 842 C CA . ILE A 1 103 ? -4.772 -11.941 2.788 1.00 89.12 103 ILE A CA 1
ATOM 843 C C . ILE A 1 103 ? -3.950 -10.830 2.140 1.00 89.12 103 ILE A C 1
ATOM 845 O O . ILE A 1 103 ? -4.015 -10.671 0.926 1.00 89.12 103 ILE A O 1
ATOM 849 N N . VAL A 1 104 ? -3.167 -10.070 2.910 1.00 84.06 104 VAL A N 1
ATOM 850 C CA . VAL A 1 104 ? -2.289 -9.037 2.343 1.00 84.06 104 VAL A CA 1
ATOM 851 C C . VAL A 1 104 ? -1.255 -9.648 1.411 1.00 84.06 104 VAL A C 1
ATOM 853 O O . VAL A 1 104 ? -1.056 -9.111 0.331 1.00 84.06 104 VAL A O 1
ATOM 856 N N . SER A 1 105 ? -0.634 -10.767 1.775 1.00 77.94 105 SER A N 1
ATOM 857 C CA . SER A 1 105 ? 0.299 -11.483 0.908 1.00 77.94 105 SER A CA 1
ATOM 858 C C . SER A 1 105 ? -0.373 -11.885 -0.402 1.00 77.94 105 SER A C 1
ATOM 860 O O . SER A 1 105 ? 0.175 -11.607 -1.463 1.00 77.94 105 SER A O 1
ATOM 862 N N . GLY A 1 106 ? -1.587 -12.441 -0.350 1.00 77.88 106 GLY A N 1
ATOM 863 C CA . GLY A 1 106 ? -2.368 -12.762 -1.547 1.00 77.88 106 GLY A CA 1
ATOM 864 C C . GLY A 1 106 ? -2.721 -11.531 -2.388 1.00 77.88 106 GLY A C 1
ATOM 865 O O . GLY A 1 106 ? -2.607 -11.573 -3.610 1.00 77.88 106 GLY A O 1
ATOM 866 N N . LEU A 1 107 ? -3.091 -10.416 -1.752 1.00 81.06 107 LEU A N 1
ATOM 867 C CA . LEU A 1 107 ? -3.374 -9.152 -2.438 1.00 81.06 107 LEU A CA 1
ATOM 868 C C . LEU A 1 107 ? -2.122 -8.581 -3.099 1.00 81.06 107 LEU A C 1
ATOM 870 O O . LEU A 1 107 ? -2.182 -8.180 -4.253 1.00 81.06 107 LEU A O 1
ATOM 874 N N . LEU A 1 108 ? -0.990 -8.579 -2.397 1.00 73.88 108 LEU A N 1
ATOM 875 C CA . LEU A 1 108 ? 0.282 -8.129 -2.945 1.00 73.88 108 LEU A CA 1
ATOM 876 C C . LEU A 1 108 ? 0.659 -8.996 -4.143 1.00 73.88 108 LEU A C 1
ATOM 878 O O . LEU A 1 108 ? 0.855 -8.447 -5.218 1.00 73.88 108 LEU A O 1
ATOM 882 N N . ILE A 1 109 ? 0.675 -10.327 -4.001 1.00 73.25 109 ILE A N 1
ATOM 883 C CA . ILE A 1 109 ? 0.959 -11.262 -5.105 1.00 73.25 109 ILE A CA 1
ATOM 884 C C . ILE A 1 109 ? 0.010 -11.019 -6.283 1.00 73.25 109 ILE A C 1
ATOM 886 O O . ILE A 1 109 ? 0.457 -10.962 -7.424 1.00 73.25 109 ILE A O 1
ATOM 890 N N . SER A 1 110 ? -1.284 -10.823 -6.025 1.00 68.94 110 SER A N 1
ATOM 891 C CA . SER A 1 110 ? -2.245 -10.502 -7.079 1.00 68.94 110 SER A CA 1
ATOM 892 C C . SER A 1 110 ? -1.881 -9.206 -7.797 1.00 68.94 110 SER A C 1
ATOM 894 O O . SER A 1 110 ? -1.956 -9.192 -9.019 1.00 68.94 110 SER A O 1
ATOM 896 N N . GLU A 1 111 ? -1.480 -8.151 -7.079 1.00 71.00 111 GLU A N 1
ATOM 897 C CA . GLU A 1 111 ? -0.992 -6.891 -7.662 1.00 71.00 111 GLU A CA 1
ATOM 898 C C . GLU A 1 111 ? 0.287 -7.124 -8.490 1.00 71.00 111 GLU A C 1
ATOM 900 O O . GLU A 1 111 ? 0.387 -6.615 -9.603 1.00 71.00 111 GLU A O 1
ATOM 905 N N . PHE A 1 112 ? 1.214 -7.976 -8.036 1.00 67.88 112 PHE A N 1
ATOM 906 C CA . PHE A 1 112 ? 2.413 -8.361 -8.801 1.00 67.88 112 PHE A CA 1
ATOM 907 C C . PHE A 1 112 ? 2.104 -9.107 -10.105 1.00 67.88 112 PHE A C 1
ATOM 909 O O . PHE A 1 112 ? 2.836 -8.969 -11.087 1.00 67.88 112 PHE A O 1
ATOM 916 N N . LEU A 1 113 ? 1.028 -9.891 -10.112 1.00 72.81 113 LEU A N 1
ATOM 917 C CA . LEU A 1 113 ? 0.547 -10.632 -11.277 1.00 72.81 113 LEU A CA 1
ATOM 918 C C . LEU A 1 113 ? -0.441 -9.817 -12.125 1.00 72.81 113 LEU A C 1
ATOM 920 O O . LEU A 1 113 ? -0.965 -10.328 -13.117 1.00 72.81 113 LEU A O 1
ATOM 924 N N . THR A 1 114 ? -0.719 -8.558 -11.765 1.00 81.00 114 THR A N 1
ATOM 925 C CA . THR A 1 114 ? -1.572 -7.714 -12.601 1.00 81.00 114 THR A CA 1
ATOM 926 C C . THR A 1 114 ? -0.85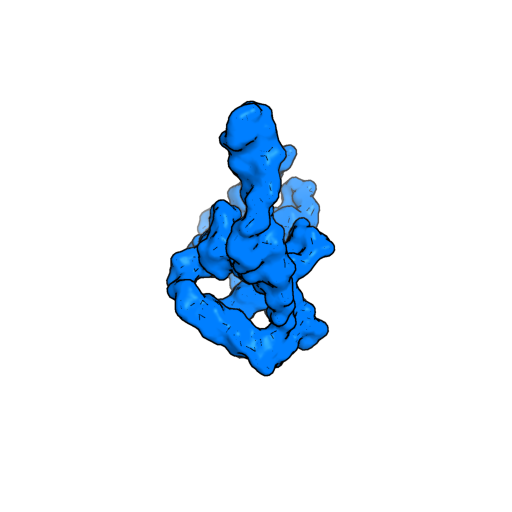0 -7.290 -13.867 1.00 81.00 114 THR A C 1
ATOM 928 O O . THR A 1 114 ? 0.324 -6.930 -13.878 1.00 81.00 114 THR A O 1
ATOM 931 N N . ASN A 1 115 ? -1.610 -7.299 -14.955 1.00 84.19 115 ASN A N 1
ATOM 932 C CA . ASN A 1 115 ? -1.194 -6.716 -16.212 1.00 84.19 115 ASN A CA 1
ATOM 933 C C . ASN A 1 115 ? -1.388 -5.200 -16.177 1.00 84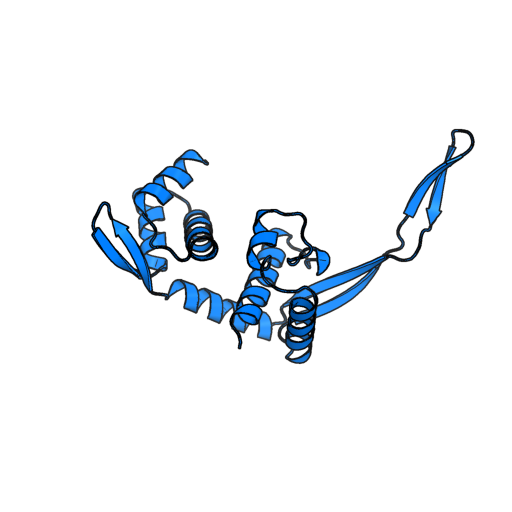.19 115 ASN A C 1
ATOM 935 O O . ASN A 1 115 ? -2.528 -4.731 -16.068 1.00 84.19 115 ASN A O 1
ATOM 939 N N . ILE A 1 116 ? -0.303 -4.457 -16.359 1.00 85.88 116 ILE A N 1
ATOM 940 C CA . ILE A 1 116 ? -0.274 -2.997 -16.372 1.00 85.88 116 ILE A CA 1
ATOM 941 C C . ILE A 1 116 ? -0.052 -2.481 -17.791 1.00 85.88 116 ILE A C 1
ATOM 943 O O . ILE A 1 116 ? 0.613 -3.116 -18.611 1.00 85.88 116 ILE A O 1
ATOM 947 N N . ASP A 1 117 ? -0.628 -1.321 -18.087 1.00 88.12 117 ASP A N 1
ATOM 948 C CA . ASP A 1 117 ? -0.351 -0.614 -19.329 1.00 88.12 117 ASP A CA 1
ATOM 949 C C . ASP A 1 117 ? 0.946 0.181 -19.195 1.00 88.12 117 ASP A C 1
ATOM 951 O O . ASP A 1 117 ? 1.084 1.024 -18.307 1.00 88.12 117 ASP A O 1
ATOM 955 N N . VAL A 1 118 ? 1.883 -0.066 -20.101 1.00 89.81 118 VAL A N 1
ATOM 956 C CA . VAL A 1 118 ? 3.173 0.618 -20.150 1.00 89.81 118 VAL A CA 1
ATOM 957 C C . VAL A 1 118 ? 3.420 1.227 -21.523 1.00 89.81 118 VAL A C 1
ATOM 959 O O . VAL A 1 118 ? 2.933 0.727 -22.541 1.00 89.81 118 VAL A O 1
ATOM 962 N N . TYR A 1 119 ? 4.218 2.285 -21.561 1.00 90.56 119 TYR A N 1
ATOM 963 C CA . TYR A 1 119 ? 4.792 2.841 -22.775 1.00 90.56 119 TYR A CA 1
ATOM 964 C C . TYR A 1 119 ? 6.261 2.437 -22.903 1.00 90.56 119 TYR A C 1
ATOM 966 O O . TYR A 1 119 ? 7.039 2.522 -21.954 1.00 90.56 119 TYR A O 1
ATOM 974 N N . PHE A 1 120 ? 6.634 2.026 -24.114 1.00 79.88 120 PHE A N 1
ATOM 975 C CA . PHE A 1 120 ? 8.019 1.958 -24.572 1.00 79.88 120 PHE A CA 1
ATOM 976 C C . PHE A 1 120 ? 8.178 2.978 -25.704 1.00 79.88 120 PHE A C 1
ATOM 978 O O . PHE A 1 120 ? 7.915 2.678 -26.877 1.00 79.88 120 PHE A O 1
ATOM 985 N N . GLY A 1 121 ? 8.524 4.219 -25.352 1.00 78.62 121 GLY A N 1
ATOM 986 C CA . GLY A 1 121 ? 8.423 5.350 -26.276 1.00 78.62 121 GLY A CA 1
ATOM 987 C C . GLY A 1 121 ? 6.964 5.586 -26.685 1.00 78.62 121 GLY A C 1
ATOM 988 O O . GLY A 1 121 ? 6.080 5.647 -25.842 1.00 78.62 121 GLY A O 1
ATOM 989 N N . LYS A 1 122 ? 6.666 5.663 -27.990 1.00 81.50 122 LYS A N 1
ATOM 990 C CA . LYS A 1 122 ? 5.287 5.896 -28.479 1.00 81.50 122 LYS A CA 1
ATOM 991 C C . LYS A 1 122 ? 4.383 4.651 -28.470 1.00 81.50 122 LYS A C 1
ATOM 993 O O . LYS A 1 122 ? 3.199 4.762 -28.777 1.00 81.50 122 LYS A O 1
ATOM 998 N N . LYS A 1 123 ? 4.913 3.456 -28.177 1.00 87.00 123 LYS A N 1
ATOM 999 C CA . LYS A 1 123 ? 4.154 2.193 -28.252 1.00 87.00 123 LYS A CA 1
ATOM 1000 C C . LYS A 1 123 ? 3.606 1.803 -26.881 1.00 87.00 123 LYS A C 1
ATOM 1002 O O . LYS A 1 123 ? 4.389 1.574 -25.961 1.00 87.00 123 LYS A O 1
ATOM 1007 N N . ARG A 1 124 ? 2.280 1.667 -26.769 1.00 89.81 124 ARG A N 1
ATOM 1008 C CA . ARG A 1 124 ? 1.612 1.095 -25.590 1.00 89.81 124 ARG A CA 1
ATOM 1009 C C . ARG A 1 124 ? 1.669 -0.430 -25.649 1.00 89.81 124 ARG A C 1
ATOM 1011 O O . ARG A 1 124 ? 1.366 -1.018 -26.686 1.00 89.81 124 ARG A O 1
ATOM 1018 N N . LYS A 1 125 ? 2.041 -1.067 -24.545 1.00 91.50 125 LYS A N 1
ATOM 1019 C CA . LYS A 1 125 ? 1.991 -2.519 -24.352 1.00 91.50 125 LYS A CA 1
ATOM 1020 C C . LYS A 1 125 ? 1.379 -2.826 -22.997 1.00 91.50 125 LYS A C 1
ATOM 1022 O O . LYS A 1 125 ? 1.494 -2.032 -22.071 1.00 91.50 125 LYS A O 1
ATOM 1027 N N . ARG A 1 126 ? 0.763 -3.996 -22.885 1.00 91.38 126 ARG A N 1
ATOM 1028 C CA . ARG A 1 126 ? 0.279 -4.520 -21.615 1.00 91.38 126 ARG A CA 1
ATOM 1029 C C . ARG A 1 126 ? 1.206 -5.650 -21.182 1.00 91.38 126 ARG A C 1
ATOM 1031 O O . ARG A 1 126 ? 1.362 -6.606 -21.936 1.00 91.38 126 ARG A O 1
ATOM 1038 N N . ILE A 1 127 ? 1.861 -5.495 -20.038 1.00 90.50 127 ILE A N 1
ATOM 1039 C CA . ILE A 1 127 ? 2.834 -6.461 -19.501 1.00 90.50 127 ILE A CA 1
ATOM 1040 C C . ILE A 1 127 ? 2.535 -6.741 -18.031 1.00 90.50 127 ILE A C 1
ATOM 1042 O O . ILE A 1 127 ? 1.831 -5.951 -17.395 1.00 90.50 127 ILE A O 1
ATOM 1046 N N . LEU A 1 128 ? 3.070 -7.830 -17.478 1.00 87.88 128 LEU A N 1
ATOM 1047 C CA . LEU A 1 128 ? 2.931 -8.088 -16.047 1.00 87.88 128 LEU A CA 1
ATOM 1048 C C . LEU A 1 128 ? 3.685 -7.021 -15.249 1.00 87.88 128 LEU A C 1
ATOM 1050 O O . LEU A 1 128 ? 4.755 -6.557 -15.648 1.00 87.88 128 LEU A O 1
ATOM 1054 N N . PHE A 1 129 ? 3.139 -6.644 -14.094 1.00 88.00 129 PHE A N 1
ATOM 1055 C CA . PHE A 1 129 ? 3.777 -5.693 -13.188 1.00 88.00 129 PHE A CA 1
ATOM 1056 C C . PHE A 1 129 ? 5.193 -6.144 -12.814 1.00 88.00 129 PHE A C 1
ATOM 1058 O O . PHE A 1 129 ? 6.116 -5.332 -12.830 1.00 88.00 129 PHE A O 1
ATOM 1065 N N . ILE A 1 130 ? 5.394 -7.438 -12.547 1.00 84.62 130 ILE A N 1
ATOM 1066 C CA . ILE A 1 130 ? 6.726 -7.973 -12.246 1.00 84.62 130 ILE A CA 1
ATOM 1067 C C . ILE A 1 130 ? 7.709 -7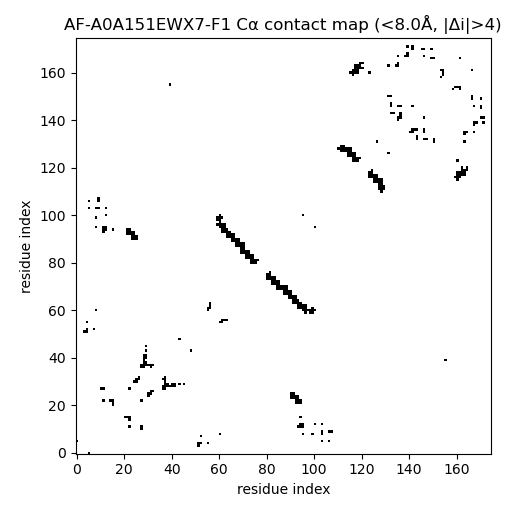.837 -13.421 1.00 84.62 130 ILE A C 1
ATOM 1069 O O . ILE A 1 130 ? 8.873 -7.521 -13.192 1.00 84.62 130 ILE A O 1
ATOM 1073 N N . ASP A 1 131 ? 7.249 -7.962 -14.669 1.00 90.19 131 ASP A N 1
ATOM 1074 C CA . ASP A 1 131 ? 8.103 -7.768 -15.850 1.00 90.19 131 ASP A CA 1
ATOM 1075 C C . ASP A 1 131 ? 8.538 -6.303 -15.974 1.00 90.19 131 ASP A C 1
ATOM 1077 O O . ASP A 1 131 ? 9.670 -6.006 -16.357 1.00 90.19 131 ASP A O 1
ATOM 1081 N N . ALA A 1 132 ? 7.657 -5.368 -15.607 1.00 91.88 132 ALA A N 1
ATOM 1082 C CA . ALA A 1 132 ? 7.984 -3.948 -15.554 1.00 91.88 132 ALA A CA 1
ATOM 1083 C C . ALA A 1 132 ? 9.030 -3.638 -14.471 1.00 91.88 132 ALA A C 1
ATOM 1085 O O . ALA A 1 132 ? 9.946 -2.846 -14.699 1.00 91.88 132 ALA A O 1
ATOM 1086 N N . VAL A 1 133 ? 8.910 -4.276 -13.303 1.00 90.31 133 VAL A N 1
ATOM 1087 C CA . VAL A 1 133 ? 9.881 -4.163 -12.203 1.00 90.31 133 VAL A CA 1
ATOM 1088 C C . VAL A 1 133 ? 11.236 -4.696 -12.645 1.00 90.31 133 VAL A C 1
ATOM 1090 O O . VAL A 1 133 ? 12.248 -4.022 -12.456 1.00 90.31 133 VAL A O 1
ATOM 1093 N N . GLU A 1 134 ? 11.253 -5.877 -13.261 1.00 92.38 134 GLU A N 1
ATOM 1094 C CA . GLU A 1 134 ? 12.481 -6.504 -13.738 1.00 92.38 134 GLU A CA 1
ATOM 1095 C C . GLU A 1 134 ? 13.132 -5.677 -14.848 1.00 92.38 134 GLU A C 1
ATOM 1097 O O . GLU A 1 134 ? 14.349 -5.495 -14.837 1.00 92.38 134 GLU A O 1
ATOM 1102 N N . TYR A 1 135 ? 12.342 -5.087 -15.751 1.00 94.62 135 TYR A N 1
ATOM 1103 C CA . TYR A 1 135 ? 12.845 -4.148 -16.753 1.00 94.62 135 TYR A CA 1
ATOM 1104 C C . TYR A 1 135 ? 13.584 -2.973 -16.098 1.00 94.62 135 TYR A C 1
ATOM 1106 O O . TYR A 1 135 ? 14.728 -2.700 -16.458 1.00 94.62 135 TYR A O 1
ATOM 1114 N N . ILE A 1 136 ? 12.986 -2.309 -15.100 1.00 92.06 136 ILE A N 1
ATOM 1115 C CA . ILE A 1 136 ? 13.636 -1.182 -14.410 1.00 92.06 136 ILE A CA 1
ATOM 1116 C C . ILE A 1 136 ? 14.902 -1.643 -13.679 1.00 92.06 136 ILE A C 1
ATOM 1118 O O . ILE A 1 136 ? 15.952 -1.014 -13.811 1.00 92.06 136 ILE A O 1
ATOM 1122 N N . ARG A 1 137 ? 14.822 -2.759 -12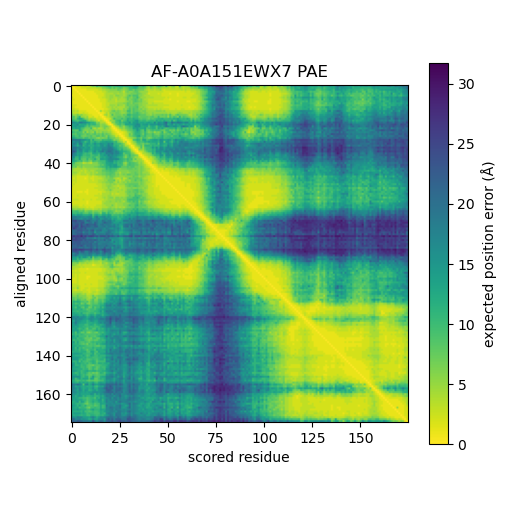.945 1.00 93.44 137 ARG A N 1
ATOM 1123 C CA . ARG A 1 137 ? 15.947 -3.337 -12.196 1.00 93.44 137 ARG A CA 1
ATOM 1124 C C . ARG A 1 137 ? 17.149 -3.593 -13.101 1.00 93.44 137 ARG A C 1
ATOM 1126 O O . ARG A 1 137 ? 18.259 -3.162 -12.798 1.00 93.44 137 ARG A O 1
ATOM 1133 N N . THR A 1 138 ? 16.911 -4.277 -14.216 1.00 94.25 138 THR A N 1
ATOM 1134 C CA . THR A 1 138 ? 17.954 -4.702 -15.158 1.00 94.25 138 THR A CA 1
ATOM 1135 C C . THR A 1 138 ? 18.531 -3.537 -15.954 1.00 94.25 138 THR A C 1
ATOM 1137 O O . THR A 1 138 ? 19.748 -3.439 -16.079 1.00 94.25 138 THR A O 1
ATOM 1140 N N . HIS A 1 139 ? 17.691 -2.629 -16.457 1.00 94.75 139 HIS A N 1
ATOM 1141 C CA . HIS A 1 139 ? 18.131 -1.575 -17.378 1.00 94.75 139 HIS A CA 1
ATOM 1142 C C . HIS A 1 139 ? 18.698 -0.340 -16.668 1.00 94.75 139 HIS A C 1
ATOM 1144 O O . HIS A 1 139 ? 19.494 0.379 -17.264 1.00 94.75 139 HIS A O 1
ATOM 1150 N N . TYR A 1 140 ? 18.319 -0.098 -15.410 1.00 93.62 140 TYR A N 1
ATOM 1151 C CA . TYR A 1 140 ? 18.733 1.091 -14.651 1.00 93.62 140 TYR A CA 1
ATOM 1152 C C . TYR A 1 140 ? 19.575 0.760 -13.413 1.00 93.62 140 TYR A C 1
ATOM 1154 O O . TYR A 1 140 ? 19.914 1.663 -12.651 1.00 93.62 140 TYR A O 1
ATOM 1162 N N . GLN A 1 141 ? 19.918 -0.521 -13.205 1.00 92.00 141 GLN A N 1
ATOM 1163 C CA . GLN A 1 141 ? 20.711 -1.003 -12.062 1.00 92.00 141 GLN A CA 1
ATOM 1164 C C . GLN A 1 141 ? 20.150 -0.532 -10.706 1.00 92.00 141 GLN A C 1
ATOM 1166 O O . GLN A 1 141 ? 20.878 -0.165 -9.780 1.00 92.00 141 GLN A O 1
ATOM 1171 N N . VAL A 1 142 ? 18.821 -0.520 -10.604 1.00 85.88 142 VAL A N 1
ATOM 1172 C CA . VAL A 1 142 ? 18.072 -0.117 -9.410 1.00 85.88 142 VAL A CA 1
ATOM 1173 C C . VAL A 1 142 ? 17.758 -1.356 -8.578 1.00 85.88 142 VAL A C 1
ATOM 1175 O O . VAL A 1 142 ? 17.439 -2.409 -9.122 1.00 85.88 142 VAL A O 1
ATOM 1178 N N . GLU A 1 143 ? 17.797 -1.247 -7.252 1.00 83.44 143 GLU A N 1
ATOM 1179 C CA . GLU A 1 143 ? 17.394 -2.342 -6.365 1.00 83.44 143 GLU A CA 1
ATOM 1180 C C . GLU A 1 143 ? 15.919 -2.725 -6.567 1.00 83.44 143 GLU A C 1
ATOM 1182 O O . GLU A 1 143 ? 15.053 -1.871 -6.770 1.00 83.44 143 GLU A O 1
ATOM 1187 N N . ILE A 1 144 ? 15.609 -4.022 -6.464 1.00 82.38 144 ILE A N 1
ATOM 1188 C CA . ILE A 1 144 ? 14.263 -4.543 -6.754 1.00 82.38 144 ILE A CA 1
ATOM 1189 C C . ILE A 1 144 ? 13.173 -3.857 -5.919 1.00 82.38 144 ILE A C 1
ATOM 1191 O O . ILE A 1 144 ? 12.119 -3.511 -6.441 1.00 82.38 144 ILE A O 1
ATOM 1195 N N . HIS A 1 145 ? 13.434 -3.600 -4.635 1.00 70.94 145 HIS A N 1
ATOM 1196 C CA . HIS A 1 145 ? 12.462 -2.974 -3.740 1.00 70.94 145 HIS A CA 1
ATOM 1197 C C . HIS A 1 145 ? 12.211 -1.498 -4.089 1.00 70.94 145 HIS A C 1
ATOM 1199 O O . HIS A 1 145 ? 11.087 -1.017 -3.945 1.00 70.94 145 HIS A O 1
ATOM 1205 N N . THR A 1 146 ? 13.220 -0.803 -4.614 1.00 76.12 146 THR A N 1
ATOM 1206 C CA . THR A 1 146 ? 13.096 0.574 -5.103 1.00 76.12 146 THR A CA 1
ATOM 1207 C C . THR A 1 146 ? 12.279 0.608 -6.392 1.00 76.12 146 THR A C 1
ATOM 1209 O O . THR A 1 146 ? 11.285 1.330 -6.465 1.00 76.12 146 THR A O 1
ATOM 1212 N N . ALA A 1 147 ? 12.597 -0.243 -7.375 1.00 83.62 147 ALA A N 1
ATOM 1213 C CA . ALA A 1 147 ? 11.796 -0.370 -8.596 1.00 83.62 147 ALA A CA 1
ATOM 1214 C C . ALA A 1 147 ? 10.324 -0.677 -8.269 1.00 83.62 147 ALA A C 1
ATOM 1216 O O . ALA A 1 147 ? 9.420 -0.028 -8.796 1.00 83.62 147 ALA A O 1
ATOM 1217 N N . LEU A 1 148 ? 10.093 -1.592 -7.322 1.00 80.38 148 LEU A N 1
ATOM 1218 C CA . LEU A 1 148 ? 8.764 -1.954 -6.839 1.00 80.38 148 LEU A CA 1
ATOM 1219 C C . LEU A 1 148 ? 7.993 -0.788 -6.248 1.00 80.38 148 LEU A C 1
ATOM 1221 O O . LEU A 1 148 ? 6.851 -0.544 -6.640 1.00 80.38 148 LEU A O 1
ATOM 1225 N N . PHE A 1 149 ? 8.607 -0.070 -5.311 1.00 78.50 149 PHE A N 1
ATOM 1226 C CA . PHE A 1 149 ? 7.973 1.057 -4.644 1.00 78.50 149 PHE A CA 1
ATOM 1227 C C . PHE A 1 149 ? 7.525 2.125 -5.650 1.00 78.50 149 PHE A C 1
ATOM 1229 O O . PHE A 1 149 ? 6.384 2.588 -5.592 1.00 78.50 149 PHE A O 1
ATOM 1236 N N . HIS A 1 150 ? 8.387 2.477 -6.607 1.00 81.38 150 HIS A N 1
ATOM 1237 C CA . HIS A 1 150 ? 8.105 3.520 -7.592 1.00 81.38 150 HIS A CA 1
ATOM 1238 C C . HIS A 1 150 ? 7.038 3.112 -8.615 1.00 81.38 150 HIS A C 1
ATOM 1240 O O . HIS A 1 150 ? 6.134 3.906 -8.893 1.00 81.38 150 HIS A O 1
ATOM 1246 N N . LEU A 1 151 ? 7.095 1.882 -9.135 1.00 82.81 151 LEU A N 1
ATOM 1247 C CA . LEU A 1 151 ? 6.080 1.343 -10.048 1.00 82.81 151 LEU A CA 1
ATOM 1248 C C . LEU A 1 151 ? 4.710 1.265 -9.377 1.00 82.81 151 LEU A C 1
ATOM 1250 O O . LEU A 1 151 ? 3.718 1.763 -9.914 1.00 82.81 151 LEU A O 1
ATOM 1254 N N . TRP A 1 152 ? 4.663 0.705 -8.169 1.00 81.25 152 TRP A N 1
ATOM 1255 C CA . TRP A 1 152 ? 3.438 0.594 -7.385 1.00 81.25 152 TRP A CA 1
ATOM 1256 C C . TRP A 1 152 ? 2.833 1.970 -7.101 1.00 81.25 152 TRP A C 1
ATOM 1258 O O . TRP A 1 152 ? 1.659 2.216 -7.379 1.00 81.25 152 TRP A O 1
ATOM 1268 N N . HIS A 1 153 ? 3.655 2.910 -6.633 1.00 75.06 153 HIS A N 1
ATOM 1269 C CA . HIS A 1 153 ? 3.220 4.267 -6.328 1.00 75.06 153 HIS A CA 1
ATOM 1270 C C . HIS A 1 153 ? 2.716 5.023 -7.571 1.00 75.06 153 HIS A C 1
ATOM 1272 O O . HIS A 1 153 ? 1.753 5.788 -7.473 1.00 75.06 153 HIS A O 1
ATOM 1278 N N . HIS A 1 154 ? 3.324 4.811 -8.744 1.00 75.88 154 HIS A N 1
ATOM 1279 C CA . HIS A 1 154 ? 2.870 5.419 -9.995 1.00 75.88 154 HIS A CA 1
ATOM 1280 C C . HIS A 1 154 ? 1.474 4.928 -10.391 1.00 75.88 154 HIS A C 1
ATOM 1282 O O . HIS A 1 154 ? 0.581 5.745 -10.638 1.00 75.88 154 HIS A O 1
ATOM 1288 N N . ILE A 1 155 ? 1.271 3.608 -10.398 1.00 72.12 155 ILE A N 1
ATOM 1289 C CA . ILE A 1 155 ? -0.022 2.988 -10.718 1.00 72.12 155 ILE A CA 1
ATOM 1290 C C . ILE A 1 155 ? -1.090 3.484 -9.748 1.00 72.12 155 ILE A C 1
ATOM 1292 O O . ILE A 1 155 ? -2.175 3.888 -10.165 1.00 72.12 155 ILE A O 1
ATOM 1296 N N . TRP A 1 156 ? -0.748 3.546 -8.461 1.00 68.00 156 TRP A N 1
ATOM 1297 C CA . TRP A 1 156 ? -1.659 3.976 -7.407 1.00 68.00 156 TRP A CA 1
ATOM 1298 C C . TRP A 1 156 ? -2.076 5.441 -7.517 1.00 68.00 156 TRP A C 1
ATOM 1300 O O . TRP A 1 156 ? -3.231 5.760 -7.244 1.00 68.00 156 TRP A O 1
ATOM 1310 N N . LYS A 1 157 ? -1.169 6.344 -7.906 1.00 59.84 157 LYS A N 1
ATOM 1311 C CA . LYS A 1 157 ? -1.485 7.779 -7.988 1.00 59.84 157 LYS A CA 1
ATOM 1312 C C . LYS A 1 157 ? -2.189 8.188 -9.267 1.00 59.84 157 LYS A C 1
ATOM 1314 O O . LYS A 1 157 ? -2.943 9.157 -9.237 1.00 59.84 157 LYS A O 1
ATOM 1319 N N . ARG A 1 158 ? -1.867 7.553 -10.393 1.00 56.69 158 ARG A N 1
ATOM 1320 C CA . ARG A 1 158 ? -2.245 8.095 -11.702 1.00 56.69 158 ARG A CA 1
ATOM 1321 C C . ARG A 1 158 ? -3.267 7.250 -12.442 1.00 56.69 158 ARG A C 1
ATOM 1323 O O . ARG A 1 158 ? -3.993 7.827 -13.236 1.00 56.69 158 ARG A O 1
ATOM 1330 N N . ASN A 1 159 ? -3.370 5.941 -12.183 1.00 64.19 159 ASN A N 1
ATOM 1331 C CA . ASN A 1 159 ? -4.211 5.020 -12.966 1.00 64.19 159 ASN A CA 1
ATOM 1332 C C . ASN A 1 159 ? -4.055 5.217 -14.497 1.00 64.19 159 ASN A C 1
ATOM 1334 O O . ASN A 1 159 ? -4.997 5.032 -15.266 1.00 64.19 159 ASN A O 1
ATOM 1338 N N . LEU A 1 160 ? -2.865 5.661 -14.921 1.00 69.19 160 LEU A N 1
ATOM 1339 C CA . LEU A 1 160 ? -2.491 5.987 -16.293 1.00 69.19 160 LEU A CA 1
ATOM 1340 C C . LEU A 1 160 ? -1.376 5.035 -16.733 1.00 69.19 160 LEU A C 1
ATOM 1342 O O . LEU A 1 160 ? -0.631 4.549 -15.876 1.00 69.19 160 LEU A O 1
ATOM 1346 N N . PRO A 1 161 ? -1.229 4.787 -18.046 1.00 80.38 161 PRO A N 1
ATOM 1347 C CA . PRO A 1 161 ? -0.119 3.992 -18.536 1.00 80.38 161 PRO A CA 1
ATOM 1348 C C . PRO A 1 161 ? 1.217 4.638 -18.160 1.00 80.38 161 PRO A C 1
ATOM 1350 O O . PRO A 1 161 ? 1.378 5.855 -18.287 1.00 80.38 161 PRO A O 1
ATOM 1353 N N . ILE A 1 162 ? 2.167 3.822 -17.717 1.00 86.75 162 ILE A N 1
ATOM 1354 C CA . ILE A 1 162 ? 3.469 4.286 -17.236 1.00 86.75 162 ILE A CA 1
ATOM 1355 C C . ILE A 1 162 ? 4.528 4.191 -18.331 1.00 86.75 162 ILE A C 1
ATOM 1357 O O . ILE A 1 162 ? 4.669 3.150 -18.965 1.00 86.75 162 ILE A O 1
ATOM 1361 N N . ASP A 1 163 ? 5.312 5.244 -18.547 1.00 89.75 163 ASP A N 1
ATOM 1362 C CA . ASP A 1 163 ? 6.537 5.122 -19.343 1.00 89.75 163 ASP A CA 1
ATOM 1363 C C . ASP A 1 163 ? 7.656 4.577 -18.448 1.00 89.75 163 ASP A C 1
ATOM 1365 O O . ASP A 1 163 ? 8.097 5.236 -17.502 1.00 89.75 163 ASP A O 1
ATOM 1369 N N . LEU A 1 164 ? 8.087 3.340 -18.714 1.00 89.56 164 LEU A N 1
ATOM 1370 C CA . LEU A 1 164 ? 9.106 2.677 -17.896 1.00 89.56 164 LEU A CA 1
ATOM 1371 C C . LEU A 1 164 ? 10.485 3.314 -18.048 1.00 89.56 164 LEU A C 1
ATOM 1373 O O . LEU A 1 164 ? 11.298 3.184 -17.132 1.00 89.56 164 LEU A O 1
ATOM 1377 N N . ARG A 1 165 ? 10.756 4.001 -19.167 1.00 88.06 165 ARG A N 1
ATOM 1378 C CA . ARG A 1 165 ? 12.020 4.718 -19.338 1.00 88.06 165 ARG A CA 1
ATOM 1379 C C . ARG A 1 165 ? 12.055 5.975 -18.491 1.00 88.06 165 ARG A C 1
ATOM 1381 O O . ARG A 1 165 ? 12.994 6.144 -17.722 1.00 88.06 165 ARG A O 1
ATOM 1388 N N . ASP A 1 166 ? 11.005 6.791 -18.581 1.00 89.94 166 ASP A N 1
ATOM 1389 C CA . ASP A 1 166 ? 10.868 7.999 -17.755 1.00 89.94 166 ASP A CA 1
ATOM 1390 C C . ASP A 1 166 ? 10.924 7.647 -16.265 1.00 89.94 166 ASP A C 1
ATOM 1392 O O . ASP A 1 166 ? 11.651 8.273 -15.493 1.00 89.94 166 ASP A O 1
ATOM 1396 N N . LEU A 1 167 ? 10.214 6.587 -15.854 1.00 88.88 167 LEU A N 1
ATOM 1397 C CA . LEU A 1 167 ? 10.254 6.147 -14.465 1.00 88.88 167 LEU A CA 1
ATOM 1398 C C . LEU A 1 167 ? 11.663 5.703 -14.048 1.00 88.88 167 LEU A C 1
ATOM 1400 O O . LEU A 1 167 ? 12.123 6.116 -12.986 1.00 88.88 167 LEU A O 1
ATOM 1404 N N . GLY A 1 168 ? 12.340 4.887 -14.861 1.00 89.38 168 GLY A N 1
ATOM 1405 C CA . GLY A 1 168 ? 13.700 4.426 -14.579 1.00 89.38 168 GLY A CA 1
ATOM 1406 C C . GLY A 1 168 ? 14.685 5.585 -14.420 1.00 89.38 168 GLY A C 1
ATOM 1407 O O . GLY A 1 168 ? 15.366 5.674 -13.402 1.00 89.38 168 GLY A O 1
ATOM 1408 N N . GLU A 1 169 ? 14.688 6.530 -15.365 1.00 92.12 169 GLU A N 1
ATOM 1409 C CA . GLU A 1 169 ? 15.552 7.718 -15.323 1.00 92.12 169 GLU A CA 1
ATOM 1410 C C . GLU A 1 169 ? 15.295 8.588 -14.091 1.00 92.12 169 GLU A C 1
ATOM 1412 O O . GLU A 1 169 ? 16.235 9.108 -13.485 1.00 92.12 169 GLU A O 1
ATOM 1417 N N . ARG A 1 170 ? 14.027 8.745 -13.698 1.00 88.00 170 ARG A N 1
ATOM 1418 C CA . ARG A 1 170 ? 13.667 9.476 -12.483 1.00 88.00 170 ARG A CA 1
ATOM 1419 C C . ARG A 1 170 ? 14.201 8.802 -11.230 1.00 88.00 170 ARG A C 1
ATOM 1421 O O . ARG A 1 170 ? 14.766 9.490 -10.390 1.00 88.00 170 ARG A O 1
ATOM 1428 N N . ILE A 1 171 ? 14.053 7.483 -11.117 1.00 85.50 171 ILE A N 1
ATOM 1429 C CA . ILE A 1 171 ? 14.567 6.736 -9.964 1.00 85.50 171 ILE A CA 1
ATOM 1430 C C . ILE A 1 171 ? 16.086 6.898 -9.858 1.00 85.50 171 ILE A C 1
ATOM 1432 O O . ILE A 1 171 ? 16.597 7.145 -8.771 1.00 85.50 171 ILE A O 1
ATOM 1436 N N . THR A 1 172 ? 16.808 6.805 -10.978 1.00 88.12 172 THR A N 1
ATOM 1437 C CA . THR A 1 172 ? 18.268 6.961 -10.985 1.00 88.12 172 THR A CA 1
ATOM 1438 C C . THR A 1 172 ? 18.712 8.370 -10.586 1.00 88.12 172 THR A C 1
ATOM 1440 O O . THR A 1 172 ? 19.726 8.495 -9.917 1.00 88.12 172 THR A O 1
ATOM 1443 N N . LYS A 1 173 ? 17.971 9.423 -10.961 1.00 87.31 173 LYS A N 1
ATOM 1444 C CA . LYS A 1 173 ? 18.286 10.821 -10.592 1.00 87.31 173 LYS A CA 1
ATOM 1445 C C . LYS A 1 173 ? 17.946 11.177 -9.144 1.00 87.31 173 LYS A C 1
ATOM 1447 O O . LYS A 1 173 ? 18.491 12.138 -8.617 1.00 87.31 173 LYS A O 1
ATOM 1452 N N . GLU A 1 174 ? 16.992 10.472 -8.539 1.00 76.56 174 GLU A N 1
ATOM 1453 C CA . GLU A 1 174 ? 16.610 10.657 -7.133 1.00 76.56 174 GLU A CA 1
ATOM 1454 C C . GLU A 1 174 ? 17.606 9.978 -6.161 1.00 76.56 174 GLU A C 1
ATOM 1456 O O . GLU A 1 174 ? 17.528 10.229 -4.957 1.00 76.56 174 GLU A O 1
ATOM 1461 N N . ARG A 1 175 ? 18.529 9.148 -6.673 1.00 58.97 175 ARG A N 1
ATOM 1462 C CA . ARG A 1 175 ? 19.617 8.482 -5.939 1.00 58.97 175 ARG A CA 1
ATOM 1463 C C . ARG A 1 175 ? 20.897 9.318 -5.948 1.00 58.97 175 ARG A C 1
ATOM 1465 O O . ARG A 1 175 ? 21.575 9.310 -4.898 1.00 58.97 175 ARG A O 1
#